Protein AF-A0A968YIF5-F1 (afdb_monomer_lite)

Structure (mmCIF, N/CA/C/O backbone):
data_AF-A0A968YIF5-F1
#
_entry.id   AF-A0A968YIF5-F1
#
loop_
_atom_site.group_PDB
_atom_site.id
_atom_site.type_symbol
_atom_site.label_atom_id
_atom_site.label_alt_id
_atom_site.label_comp_id
_atom_site.label_asym_id
_atom_site.label_entity_id
_atom_site.label_seq_id
_atom_site.pdbx_PDB_ins_code
_atom_site.Cartn_x
_atom_site.Cartn_y
_atom_site.Cartn_z
_atom_site.occupancy
_atom_site.B_iso_or_equiv
_atom_site.auth_seq_id
_atom_site.auth_comp_id
_atom_site.auth_asym_id
_atom_site.auth_atom_id
_atom_site.pdbx_PDB_model_num
ATOM 1 N N . MET A 1 1 ? 7.784 -9.505 12.831 1.00 51.94 1 MET A N 1
ATOM 2 C CA . MET A 1 1 ? 6.882 -10.270 13.725 1.00 51.94 1 MET A CA 1
ATOM 3 C C . MET A 1 1 ? 5.508 -9.643 13.587 1.00 51.94 1 MET A C 1
ATOM 5 O O . MET A 1 1 ? 5.404 -8.450 13.832 1.00 51.94 1 MET A O 1
ATOM 9 N N . GLN A 1 2 ? 4.523 -10.379 13.065 1.00 68.50 2 GLN A N 1
ATOM 10 C CA . GLN A 1 2 ? 3.209 -9.798 12.765 1.00 68.50 2 GLN A CA 1
ATOM 11 C C . GLN A 1 2 ? 2.440 -9.499 14.061 1.00 68.50 2 GLN A C 1
ATOM 13 O O . GLN A 1 2 ? 2.558 -10.285 15.009 1.00 68.50 2 GLN A O 1
ATOM 18 N N . PRO A 1 3 ? 1.690 -8.386 14.133 1.00 74.31 3 PRO A N 1
ATOM 19 C CA . PRO A 1 3 ? 0.854 -8.082 15.284 1.00 74.31 3 PRO A CA 1
ATOM 20 C C . PRO A 1 3 ? -0.235 -9.150 15.444 1.00 74.31 3 PRO A C 1
ATOM 22 O O . PRO A 1 3 ? -0.653 -9.797 14.484 1.00 74.31 3 PRO A O 1
ATOM 25 N N . SER A 1 4 ? -0.680 -9.378 16.680 1.00 84.19 4 SER A N 1
ATOM 26 C CA . SER A 1 4 ? -1.787 -10.304 16.918 1.00 84.19 4 SER A CA 1
ATOM 27 C C . SER A 1 4 ? -3.085 -9.742 16.314 1.00 84.19 4 SER A C 1
ATOM 29 O O . SER A 1 4 ? -3.276 -8.523 16.333 1.00 84.19 4 SER A O 1
ATOM 31 N N . PRO A 1 5 ? -4.022 -10.591 15.845 1.00 83.25 5 PRO A N 1
ATOM 32 C CA . PRO A 1 5 ? -5.268 -10.120 15.228 1.00 83.25 5 PRO A CA 1
ATOM 33 C C . PRO A 1 5 ? -6.078 -9.161 16.117 1.00 83.25 5 PRO A C 1
ATOM 35 O O . PRO A 1 5 ? -6.704 -8.225 15.630 1.00 83.25 5 PRO A O 1
ATOM 38 N N . SER A 1 6 ? -6.030 -9.345 17.439 1.00 85.38 6 SER A N 1
ATOM 39 C CA . SER A 1 6 ? -6.678 -8.443 18.399 1.00 85.38 6 SER A CA 1
ATOM 40 C C . SER A 1 6 ? -6.044 -7.049 18.430 1.00 85.38 6 SER A C 1
ATOM 42 O O . SER A 1 6 ? -6.756 -6.056 18.549 1.00 85.38 6 SER A O 1
ATOM 44 N N . ALA A 1 7 ? -4.715 -6.957 18.317 1.00 88.88 7 ALA A N 1
ATOM 45 C CA . ALA A 1 7 ? -4.014 -5.677 18.279 1.00 88.88 7 ALA A CA 1
ATOM 46 C C . ALA A 1 7 ? -4.281 -4.931 16.962 1.00 88.88 7 ALA A C 1
ATOM 48 O O . ALA A 1 7 ? -4.503 -3.723 16.977 1.00 88.88 7 ALA A O 1
ATOM 49 N N . GLU A 1 8 ? -4.341 -5.652 15.839 1.00 90.69 8 GLU A N 1
ATOM 50 C CA . GLU A 1 8 ? -4.685 -5.071 14.535 1.00 90.69 8 GLU A CA 1
ATOM 51 C C . GLU A 1 8 ? -6.066 -4.418 14.545 1.00 90.69 8 GLU A C 1
ATOM 53 O O . GLU A 1 8 ? -6.223 -3.289 14.087 1.00 90.69 8 GLU A O 1
ATOM 58 N N . GLN A 1 9 ? -7.061 -5.095 15.121 1.00 90.00 9 GLN A N 1
ATOM 59 C CA . GLN A 1 9 ? -8.423 -4.571 15.222 1.00 90.00 9 GLN A CA 1
ATOM 60 C C . GLN A 1 9 ? -8.502 -3.290 16.060 1.00 90.00 9 GLN A C 1
ATOM 62 O O . GLN A 1 9 ? -9.250 -2.375 15.717 1.00 90.00 9 GLN A O 1
ATOM 67 N N . LEU A 1 10 ? -7.724 -3.199 17.143 1.00 91.62 10 LEU A N 1
ATOM 68 C CA . LEU A 1 10 ? -7.656 -1.981 17.952 1.00 91.62 10 LEU A CA 1
ATOM 69 C C . LEU A 1 10 ? -7.059 -0.818 17.157 1.00 91.62 10 LEU A C 1
ATOM 71 O O . LEU A 1 10 ? -7.612 0.278 17.183 1.00 91.62 10 LEU A O 1
ATOM 75 N N . LEU A 1 11 ? -5.986 -1.065 16.406 1.00 92.00 11 LEU A N 1
ATOM 76 C CA . LEU A 1 11 ? -5.338 -0.045 15.582 1.00 92.00 11 LEU A CA 1
ATOM 77 C C . LEU A 1 11 ? -6.216 0.401 14.407 1.00 92.00 11 LEU A C 1
ATOM 79 O O . LEU A 1 11 ? -6.304 1.596 14.130 1.00 92.00 11 LEU A O 1
ATOM 83 N N . LEU A 1 12 ? -6.929 -0.529 13.765 1.00 91.19 12 LEU A N 1
ATOM 84 C CA . LEU A 1 12 ? -7.933 -0.215 12.743 1.00 91.19 12 LEU A CA 1
ATOM 85 C C . LEU A 1 12 ? -9.063 0.647 13.315 1.00 91.19 12 LEU A C 1
ATOM 87 O O . LEU A 1 12 ? -9.474 1.634 12.704 1.00 91.19 12 LEU A O 1
ATOM 91 N N . LYS A 1 13 ? -9.522 0.341 14.532 1.00 90.62 13 LYS A N 1
ATOM 92 C CA . LYS A 1 13 ? -10.507 1.176 15.221 1.00 90.62 13 LYS A CA 1
ATOM 93 C C . LYS A 1 13 ? -9.957 2.574 15.503 1.00 90.62 13 LYS A C 1
ATOM 95 O O . LYS A 1 13 ? -10.649 3.548 15.221 1.00 90.62 13 LYS A O 1
ATOM 100 N N . SER A 1 14 ? -8.727 2.699 15.997 1.00 90.94 14 SER A N 1
ATOM 101 C CA . SER A 1 14 ? -8.088 4.003 16.218 1.00 90.94 14 SER A CA 1
ATOM 102 C C . SER A 1 14 ? -7.975 4.817 14.923 1.00 90.94 14 SER A C 1
ATOM 104 O O . SER A 1 14 ? -8.285 6.008 14.923 1.00 90.94 14 SER A O 1
ATOM 106 N N . LEU A 1 15 ? -7.644 4.176 13.799 1.00 90.12 15 LEU A N 1
ATOM 107 C CA . LEU A 1 15 ? -7.629 4.830 12.486 1.00 90.12 15 LEU A CA 1
ATOM 108 C C . LEU A 1 15 ? -8.999 5.366 12.077 1.00 90.12 15 LEU A C 1
ATOM 110 O O . LEU A 1 15 ? -9.095 6.513 11.646 1.00 90.12 15 LEU A O 1
ATOM 114 N N . SER A 1 16 ? -10.060 4.577 12.279 1.00 87.62 16 SER A N 1
ATOM 115 C CA . SER A 1 16 ? -11.438 5.015 12.008 1.00 87.62 16 SER A CA 1
ATOM 116 C C . SER A 1 16 ? -11.865 6.212 12.871 1.00 87.62 16 SER A C 1
ATOM 118 O O . SER A 1 16 ? -12.739 6.984 12.489 1.00 87.62 16 SER A O 1
ATOM 120 N N . GLN A 1 17 ? -11.219 6.394 14.028 1.00 88.19 17 GLN A N 1
ATOM 121 C CA . GLN A 1 17 ? -11.451 7.503 14.955 1.00 88.19 17 GLN A CA 1
ATOM 122 C C . GLN A 1 17 ? -10.603 8.745 14.640 1.00 88.19 17 GLN A C 1
ATOM 124 O O . GLN A 1 17 ? -10.723 9.750 15.337 1.00 88.19 17 GLN A O 1
ATOM 129 N N . GLY A 1 18 ? -9.767 8.704 13.598 1.00 86.75 18 GLY A N 1
ATOM 130 C CA . GLY A 1 18 ? -8.929 9.829 13.185 1.00 86.75 18 GLY A CA 1
ATOM 131 C C . GLY A 1 18 ? -7.464 9.733 13.612 1.00 86.75 18 GLY A C 1
ATOM 132 O O . GLY A 1 18 ? -6.681 10.608 13.240 1.00 86.75 18 GLY A O 1
ATOM 133 N N . GLU A 1 19 ? -7.064 8.689 14.347 1.00 90.88 19 GLU A N 1
ATOM 134 C CA . GLU A 1 19 ? -5.681 8.521 14.803 1.00 90.88 19 GLU A CA 1
ATOM 135 C C . GLU A 1 19 ? -4.795 8.002 13.669 1.00 90.88 19 GLU A C 1
ATOM 137 O O . GLU A 1 19 ? -4.612 6.801 13.466 1.00 90.88 19 GLU A O 1
ATOM 142 N N . ARG A 1 20 ? -4.235 8.936 12.904 1.00 85.50 20 ARG A N 1
ATOM 143 C CA . ARG A 1 20 ? -3.430 8.639 11.717 1.00 85.50 20 ARG A CA 1
ATOM 144 C C . ARG A 1 20 ? -2.117 7.926 12.041 1.00 85.50 20 ARG A C 1
ATOM 146 O O . ARG A 1 20 ? -1.614 7.182 11.204 1.00 85.50 20 ARG A O 1
ATOM 153 N N . THR A 1 21 ? -1.558 8.102 13.239 1.00 89.06 21 THR A N 1
ATOM 154 C CA . THR A 1 21 ? -0.271 7.473 13.588 1.00 89.06 21 THR A CA 1
ATOM 155 C C . THR A 1 21 ? -0.368 5.950 13.718 1.00 89.06 21 THR A C 1
ATOM 157 O O . THR A 1 21 ? 0.631 5.253 13.520 1.00 89.06 21 THR A O 1
ATOM 160 N N . ALA A 1 22 ? -1.572 5.414 13.954 1.00 91.38 22 ALA A N 1
ATOM 161 C CA . ALA A 1 22 ? -1.821 3.978 14.051 1.00 91.38 22 ALA A CA 1
ATOM 162 C C . ALA A 1 22 ? -1.565 3.225 12.731 1.00 91.38 22 ALA A C 1
ATOM 164 O O . ALA A 1 22 ? -1.285 2.027 12.763 1.00 91.38 22 ALA A O 1
ATOM 165 N N . PHE A 1 23 ? -1.564 3.913 11.581 1.00 92.50 23 PHE A N 1
ATOM 166 C CA . PHE A 1 23 ? -1.221 3.298 10.295 1.00 92.50 23 PHE A CA 1
ATOM 167 C C . PHE A 1 23 ? 0.179 2.691 10.311 1.00 92.50 23 PHE A C 1
ATOM 169 O O . PHE A 1 23 ? 0.358 1.557 9.882 1.00 92.50 23 PHE A O 1
ATOM 176 N N . TRP A 1 24 ? 1.179 3.411 10.824 1.00 92.44 24 TRP A N 1
ATOM 177 C CA . TRP A 1 24 ? 2.561 2.926 10.788 1.00 92.44 24 TRP A CA 1
ATOM 178 C C . TRP A 1 24 ? 2.740 1.673 11.641 1.00 92.44 24 TRP A C 1
ATOM 180 O O . TRP A 1 24 ? 3.491 0.776 11.272 1.00 92.44 24 TRP A O 1
ATOM 190 N N . GLN A 1 25 ? 1.990 1.565 12.738 1.00 91.88 25 GLN A N 1
ATOM 191 C CA . GLN A 1 25 ? 1.989 0.368 13.578 1.00 91.88 25 GLN A CA 1
ATOM 192 C C . GLN A 1 25 ? 1.386 -0.843 12.857 1.00 91.88 25 GLN A C 1
ATOM 194 O O . GLN A 1 25 ? 1.808 -1.972 13.100 1.00 91.88 25 GLN A O 1
ATOM 199 N N . LEU A 1 26 ? 0.436 -0.605 11.950 1.00 92.44 26 LEU A N 1
ATOM 200 C CA . LEU A 1 26 ? -0.133 -1.632 11.088 1.00 92.44 26 LEU A CA 1
ATOM 201 C C . LEU A 1 26 ? 0.766 -1.964 9.898 1.00 92.44 26 LEU A C 1
ATOM 203 O O . LEU A 1 26 ? 0.894 -3.132 9.572 1.00 92.44 26 LEU A O 1
ATOM 207 N N . TRP A 1 27 ? 1.391 -0.980 9.250 1.00 92.38 27 TRP A N 1
ATOM 208 C CA . TRP A 1 27 ? 2.147 -1.176 8.009 1.00 92.38 27 TRP A CA 1
ATOM 209 C C . TRP A 1 27 ? 3.547 -1.759 8.231 1.00 92.38 27 TRP A C 1
ATOM 211 O O . TRP A 1 27 ? 3.937 -2.705 7.545 1.00 92.38 27 TRP A O 1
ATOM 221 N N . MET A 1 28 ? 4.299 -1.234 9.206 1.00 92.31 28 MET A N 1
ATOM 222 C CA . MET A 1 28 ? 5.709 -1.592 9.432 1.00 92.31 28 MET A CA 1
ATOM 223 C C . MET A 1 28 ? 5.956 -3.107 9.569 1.00 92.31 28 MET A C 1
ATOM 225 O O . MET A 1 28 ? 6.892 -3.606 8.946 1.00 92.31 28 MET A O 1
ATOM 229 N N . PRO A 1 29 ? 5.130 -3.888 10.298 1.00 92.69 29 PRO A N 1
ATOM 230 C CA . PRO A 1 29 ? 5.327 -5.336 10.407 1.00 92.69 29 PRO A CA 1
ATOM 231 C C . PRO A 1 29 ? 5.200 -6.099 9.082 1.00 92.69 29 PRO A C 1
ATOM 233 O O . PRO A 1 29 ? 5.731 -7.206 8.960 1.00 92.69 29 PRO A O 1
ATOM 236 N N . TYR A 1 30 ? 4.492 -5.534 8.102 1.00 91.75 30 TYR A N 1
ATOM 237 C CA . TYR A 1 30 ? 4.270 -6.136 6.790 1.00 91.75 30 TYR A CA 1
ATOM 238 C C . TYR A 1 30 ? 5.174 -5.566 5.693 1.00 91.75 30 TYR A C 1
ATOM 240 O O . TYR A 1 30 ? 5.199 -6.130 4.601 1.00 91.75 30 TYR A O 1
ATOM 248 N N . GLN A 1 31 ? 5.924 -4.495 5.961 1.00 92.62 31 GLN A N 1
ATOM 249 C CA . GLN A 1 31 ? 6.720 -3.799 4.949 1.00 92.62 31 GLN A CA 1
ATOM 250 C C . GLN A 1 31 ? 7.711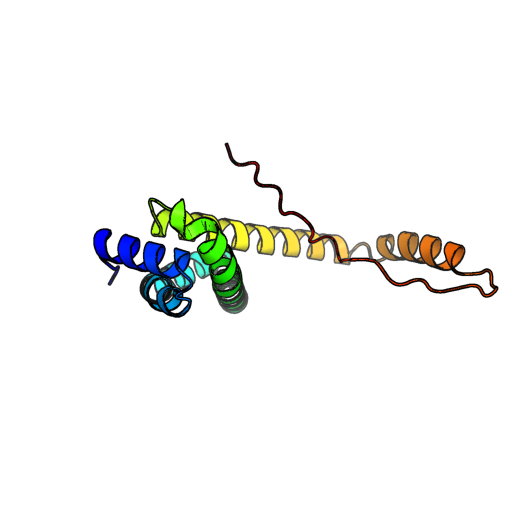 -4.733 4.241 1.00 92.62 31 GLN A C 1
ATOM 252 O O . GLN A 1 31 ? 7.702 -4.799 3.015 1.00 92.62 31 GLN A O 1
ATOM 257 N N . ASP A 1 32 ? 8.493 -5.515 4.992 1.00 92.44 32 ASP A N 1
ATOM 258 C CA . ASP A 1 32 ? 9.455 -6.471 4.418 1.00 92.44 32 ASP A CA 1
ATOM 259 C C . ASP A 1 32 ? 8.760 -7.554 3.582 1.00 92.44 32 ASP A C 1
ATOM 261 O O . ASP A 1 32 ? 9.226 -7.945 2.513 1.00 92.44 32 ASP A O 1
ATOM 265 N N . TYR A 1 33 ? 7.602 -8.025 4.051 1.00 92.25 33 TYR A N 1
ATOM 266 C CA . TYR A 1 33 ? 6.805 -9.008 3.326 1.00 92.25 33 TYR A CA 1
ATOM 267 C C . TYR A 1 33 ? 6.314 -8.440 1.989 1.00 92.25 33 TYR A C 1
ATOM 269 O O . TYR A 1 33 ? 6.463 -9.094 0.958 1.00 92.25 33 TYR A O 1
ATOM 277 N N . PHE A 1 34 ? 5.788 -7.213 1.985 1.00 92.62 34 PHE A N 1
ATOM 278 C CA . PHE A 1 34 ? 5.343 -6.570 0.752 1.00 92.62 34 PHE A CA 1
ATOM 279 C C . PHE A 1 34 ? 6.491 -6.194 -0.166 1.00 92.62 34 PHE A C 1
ATOM 281 O O . PHE A 1 34 ? 6.330 -6.325 -1.371 1.00 92.62 34 PHE A O 1
ATOM 288 N N . TYR A 1 35 ? 7.657 -5.832 0.365 1.00 93.94 35 TYR A N 1
ATOM 289 C CA . TYR A 1 35 ? 8.851 -5.633 -0.447 1.00 93.94 35 TYR A CA 1
ATOM 290 C C . TYR A 1 35 ? 9.213 -6.897 -1.239 1.00 93.94 35 TYR A C 1
ATOM 292 O O . TYR A 1 35 ? 9.393 -6.839 -2.454 1.00 93.94 35 TYR A O 1
ATOM 300 N N . HIS A 1 36 ? 9.240 -8.063 -0.585 1.00 94.31 36 HIS A N 1
ATOM 301 C CA . HIS A 1 36 ? 9.495 -9.335 -1.268 1.00 94.31 36 HIS A CA 1
ATOM 302 C C . HIS A 1 36 ? 8.396 -9.711 -2.272 1.00 94.31 36 HIS A C 1
ATOM 304 O O . HIS A 1 36 ? 8.696 -10.255 -3.338 1.00 94.31 36 HIS A O 1
ATOM 310 N N . CYS A 1 37 ? 7.131 -9.406 -1.969 1.00 93.06 37 CYS A N 1
ATOM 311 C CA . CYS A 1 37 ? 6.040 -9.582 -2.926 1.00 93.06 37 CYS A CA 1
ATOM 312 C C . CYS A 1 37 ? 6.208 -8.677 -4.153 1.00 93.06 37 CYS A C 1
ATOM 314 O O . CYS A 1 37 ? 6.149 -9.183 -5.269 1.00 93.06 37 CYS A O 1
ATOM 316 N N . CYS A 1 38 ? 6.485 -7.383 -3.965 1.00 92.44 38 CYS A N 1
ATOM 317 C CA . CYS A 1 38 ? 6.748 -6.443 -5.054 1.00 92.44 38 CYS A CA 1
ATOM 318 C C . CYS A 1 38 ? 7.941 -6.898 -5.900 1.00 92.44 38 CYS A C 1
ATOM 320 O O . CYS A 1 38 ? 7.835 -6.922 -7.117 1.00 92.44 38 CYS A O 1
ATOM 322 N N . LEU A 1 39 ? 9.038 -7.351 -5.283 1.00 94.00 39 LEU A N 1
ATOM 323 C CA . LEU A 1 39 ? 10.173 -7.920 -6.021 1.00 94.00 39 LEU A CA 1
ATOM 324 C C . LEU A 1 39 ? 9.759 -9.105 -6.897 1.00 94.00 39 LEU A C 1
ATOM 326 O O . LEU A 1 39 ? 10.223 -9.226 -8.024 1.00 94.00 39 LEU A O 1
ATOM 330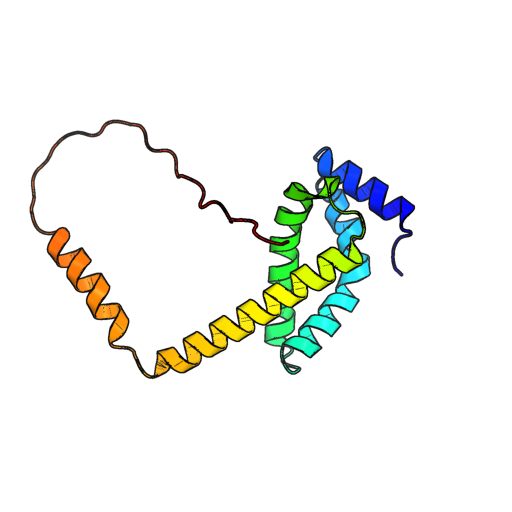 N N . THR A 1 40 ? 8.885 -9.971 -6.389 1.00 92.50 40 THR A N 1
ATOM 331 C CA . THR A 1 40 ? 8.394 -11.130 -7.145 1.00 92.50 40 THR A CA 1
ATOM 332 C C . THR A 1 40 ? 7.477 -10.706 -8.295 1.00 92.50 40 THR A C 1
ATOM 334 O O . THR A 1 40 ? 7.565 -11.266 -9.380 1.00 92.50 40 THR A O 1
ATOM 337 N N . TRP A 1 41 ? 6.594 -9.729 -8.070 1.00 91.62 41 TRP A N 1
ATOM 338 C CA . TRP A 1 41 ? 5.616 -9.271 -9.064 1.00 91.62 41 TRP A CA 1
ATOM 339 C C . TRP A 1 41 ? 6.188 -8.312 -10.108 1.00 91.62 41 TRP A C 1
ATOM 341 O O . TRP A 1 41 ? 5.609 -8.191 -11.181 1.00 91.62 41 TRP A O 1
ATOM 351 N N . MET A 1 42 ? 7.313 -7.662 -9.811 1.00 92.38 42 MET A N 1
ATOM 352 C CA . MET A 1 42 ? 8.049 -6.792 -10.733 1.00 92.38 42 MET A CA 1
ATOM 353 C C . MET A 1 42 ? 9.219 -7.530 -11.409 1.00 92.38 42 MET A C 1
ATOM 355 O O . MET A 1 42 ? 10.245 -6.923 -11.701 1.00 92.38 42 MET A O 1
ATOM 359 N N . ASP A 1 43 ? 9.101 -8.849 -11.607 1.00 91.56 43 ASP A N 1
ATOM 360 C CA . ASP A 1 43 ? 10.086 -9.701 -12.299 1.00 91.56 43 ASP A CA 1
ATOM 361 C C . ASP A 1 43 ? 11.531 -9.584 -11.762 1.00 91.56 43 ASP A C 1
ATOM 363 O O . ASP A 1 43 ? 12.514 -9.737 -12.488 1.00 91.56 43 ASP A O 1
ATOM 367 N N . GLY A 1 44 ? 11.684 -9.306 -10.464 1.00 90.44 44 GLY A N 1
ATOM 368 C CA . GLY A 1 44 ? 12.981 -9.127 -9.810 1.00 90.44 44 GLY A CA 1
ATOM 369 C C . GLY A 1 44 ? 13.625 -7.751 -10.010 1.00 90.44 44 GLY A C 1
ATOM 370 O O . GLY A 1 44 ? 14.743 -7.543 -9.532 1.00 90.44 44 GLY A O 1
ATOM 371 N N . ASN A 1 45 ? 12.953 -6.798 -10.667 1.00 91.75 45 ASN A N 1
ATOM 372 C CA . ASN A 1 45 ? 13.444 -5.428 -10.786 1.00 91.75 45 ASN A CA 1
ATOM 373 C C . ASN A 1 45 ? 13.357 -4.706 -9.431 1.00 91.75 45 ASN A C 1
ATOM 375 O O . ASN A 1 45 ? 12.277 -4.412 -8.919 1.00 91.75 45 ASN A O 1
ATOM 379 N N . ILE A 1 46 ? 14.523 -4.406 -8.856 1.00 93.88 46 ILE A N 1
ATOM 380 C CA . ILE A 1 46 ? 14.645 -3.772 -7.539 1.00 93.88 46 ILE A CA 1
ATOM 381 C C . ILE A 1 46 ? 14.064 -2.355 -7.541 1.00 93.88 46 ILE A C 1
ATOM 383 O O . ILE A 1 46 ? 13.362 -1.996 -6.598 1.00 93.88 46 ILE A O 1
ATOM 387 N N . THR A 1 47 ? 14.345 -1.560 -8.576 1.00 91.56 47 THR A N 1
ATOM 388 C CA . THR A 1 47 ? 13.883 -0.168 -8.669 1.00 91.56 47 THR A CA 1
ATOM 389 C C . THR A 1 47 ? 12.365 -0.123 -8.746 1.00 91.56 47 THR A C 1
ATOM 391 O O . THR A 1 47 ? 11.723 0.503 -7.905 1.00 91.56 47 THR A O 1
ATOM 394 N N . ASP A 1 48 ? 11.787 -0.892 -9.666 1.00 90.62 48 ASP A N 1
ATOM 395 C CA . ASP A 1 48 ? 10.338 -0.947 -9.835 1.00 90.62 48 ASP A CA 1
ATOM 396 C C . ASP A 1 48 ? 9.636 -1.475 -8.575 1.00 90.62 48 ASP A C 1
ATOM 398 O O . ASP A 1 48 ? 8.565 -0.997 -8.206 1.00 90.62 48 ASP A O 1
ATOM 402 N N . ALA A 1 49 ? 10.237 -2.442 -7.873 1.00 92.81 49 ALA A N 1
ATOM 403 C CA . ALA A 1 49 ? 9.677 -2.966 -6.633 1.00 92.81 49 ALA A CA 1
ATOM 404 C C . ALA A 1 49 ? 9.682 -1.933 -5.494 1.00 92.81 49 ALA A C 1
ATOM 406 O O . ALA A 1 49 ? 8.733 -1.885 -4.707 1.00 92.81 49 ALA A O 1
ATOM 407 N N . GLN A 1 50 ? 10.733 -1.115 -5.388 1.00 93.38 50 GLN A N 1
ATOM 408 C CA . GLN A 1 50 ? 10.822 -0.033 -4.402 1.00 93.38 50 GLN A CA 1
ATOM 409 C C . GLN A 1 50 ? 9.810 1.076 -4.692 1.00 93.38 50 GLN A C 1
ATOM 411 O O . GLN A 1 50 ? 9.141 1.554 -3.768 1.00 93.38 50 GLN A O 1
ATOM 416 N N . ASP A 1 51 ? 9.652 1.435 -5.964 1.00 92.88 51 ASP A N 1
ATOM 417 C CA . ASP A 1 51 ? 8.672 2.425 -6.404 1.00 92.88 51 ASP A CA 1
ATOM 418 C C . ASP A 1 51 ? 7.245 1.921 -6.160 1.00 92.88 51 ASP A C 1
ATOM 420 O O . ASP A 1 51 ? 6.448 2.606 -5.513 1.00 92.88 51 ASP A O 1
ATOM 424 N N . ALA A 1 52 ? 6.949 0.675 -6.547 1.00 93.06 52 ALA A N 1
ATOM 425 C CA . ALA A 1 52 ? 5.657 0.040 -6.303 1.00 93.06 52 ALA A CA 1
ATOM 426 C C . ALA A 1 52 ? 5.330 -0.056 -4.805 1.00 93.06 52 ALA A C 1
ATOM 428 O O . ALA A 1 52 ? 4.198 0.207 -4.401 1.00 93.06 52 ALA A O 1
ATOM 429 N N . LEU A 1 53 ? 6.307 -0.395 -3.953 1.00 94.56 53 LEU A N 1
ATOM 430 C CA . LEU A 1 53 ? 6.114 -0.427 -2.500 1.00 94.56 53 LEU A CA 1
ATOM 431 C C . LEU A 1 53 ? 5.843 0.971 -1.925 1.00 94.56 53 LEU A C 1
ATOM 433 O O . LEU A 1 53 ? 4.997 1.125 -1.038 1.00 94.56 53 LEU A O 1
ATOM 437 N N . SER A 1 54 ? 6.548 1.989 -2.417 1.00 94.00 54 SER A N 1
ATOM 438 C CA . SER A 1 54 ? 6.366 3.377 -1.982 1.00 94.00 54 SER A CA 1
ATOM 439 C C . SER A 1 54 ? 4.976 3.883 -2.359 1.00 94.00 54 SER A C 1
ATOM 441 O O . SER A 1 54 ? 4.249 4.411 -1.515 1.00 94.00 54 SER A O 1
ATOM 443 N N . GLU A 1 55 ? 4.554 3.634 -3.598 1.00 93.75 55 GLU A N 1
ATOM 444 C CA . GLU A 1 55 ? 3.217 3.974 -4.074 1.00 93.75 55 GLU A CA 1
ATOM 445 C C . GLU A 1 55 ? 2.128 3.186 -3.327 1.00 93.75 55 GLU A C 1
ATOM 447 O O . GLU A 1 55 ? 1.110 3.763 -2.932 1.00 93.75 55 GLU A O 1
ATOM 452 N N . ALA A 1 56 ? 2.362 1.899 -3.043 1.00 93.88 56 ALA A N 1
ATOM 453 C CA . ALA A 1 56 ? 1.464 1.080 -2.232 1.00 93.88 56 ALA A CA 1
ATOM 454 C C . ALA A 1 56 ? 1.302 1.654 -0.827 1.00 93.88 56 ALA A C 1
ATOM 456 O O . ALA A 1 56 ? 0.179 1.738 -0.344 1.00 93.88 56 ALA A O 1
ATOM 457 N N . THR A 1 57 ? 2.388 2.099 -0.195 1.00 93.50 57 THR A N 1
ATOM 458 C CA . THR A 1 57 ? 2.350 2.705 1.144 1.00 93.50 57 THR A CA 1
ATOM 459 C C . THR A 1 57 ? 1.471 3.958 1.151 1.00 93.50 57 THR A C 1
ATOM 461 O O . THR A 1 57 ? 0.585 4.090 1.997 1.00 93.50 57 THR A O 1
ATOM 464 N N . LEU A 1 58 ? 1.681 4.861 0.185 1.00 92.81 58 LEU A N 1
ATOM 465 C CA . LEU A 1 58 ? 0.944 6.124 0.084 1.00 92.81 58 LEU A CA 1
ATOM 466 C C . LEU A 1 58 ? -0.541 5.902 -0.208 1.00 92.81 58 LEU A C 1
ATOM 468 O O . LEU A 1 58 ? -1.398 6.487 0.447 1.00 92.81 58 LEU A O 1
ATOM 472 N N . LYS A 1 59 ? -0.869 5.026 -1.158 1.00 92.19 59 LYS A N 1
ATOM 473 C CA . LYS A 1 59 ? -2.271 4.759 -1.487 1.00 92.19 59 LYS A CA 1
ATOM 474 C C . LYS A 1 59 ? -2.965 3.936 -0.399 1.00 92.19 59 LYS A C 1
ATOM 476 O O . LYS A 1 59 ? -4.139 4.172 -0.118 1.00 92.19 59 LYS A O 1
ATOM 481 N N . ALA A 1 60 ? -2.259 3.000 0.241 1.00 91.75 60 ALA A N 1
ATOM 482 C CA . ALA A 1 60 ? -2.798 2.242 1.365 1.00 91.75 60 ALA A CA 1
ATOM 483 C C . ALA A 1 60 ? -3.122 3.163 2.541 1.00 91.75 60 ALA A C 1
ATOM 485 O O . ALA A 1 60 ? -4.147 2.955 3.175 1.00 91.75 60 ALA A O 1
ATOM 486 N N . TRP A 1 61 ? -2.318 4.196 2.807 1.00 91.12 61 TRP A N 1
ATOM 487 C CA . TRP A 1 61 ? -2.616 5.194 3.839 1.00 91.12 61 TRP A CA 1
ATOM 488 C C . TRP A 1 61 ? -4.011 5.809 3.670 1.00 91.12 61 TRP A C 1
ATOM 490 O O . TRP A 1 61 ? -4.814 5.803 4.607 1.00 91.12 61 TRP A O 1
ATOM 500 N N . ASP A 1 62 ? -4.328 6.276 2.462 1.00 89.56 62 ASP A N 1
ATOM 501 C CA . ASP A 1 62 ? -5.622 6.894 2.169 1.00 89.56 62 ASP A CA 1
ATOM 502 C C . ASP A 1 62 ? -6.766 5.875 2.208 1.00 89.56 62 ASP A C 1
ATOM 504 O O . ASP A 1 62 ? -7.819 6.120 2.798 1.00 89.56 62 ASP A O 1
ATOM 508 N N . GLN A 1 63 ? -6.561 4.704 1.607 1.00 89.19 63 GLN A N 1
ATOM 509 C CA . GLN A 1 63 ? -7.592 3.671 1.505 1.00 89.19 63 GLN A CA 1
ATOM 510 C C . GLN A 1 63 ? -7.905 3.023 2.853 1.00 89.19 63 GLN A C 1
ATOM 512 O O . GLN A 1 63 ? -9.068 2.770 3.168 1.00 89.19 63 GLN A O 1
ATOM 517 N N . LEU A 1 64 ? -6.885 2.793 3.677 1.00 88.75 64 LEU A N 1
ATOM 518 C CA . LEU A 1 64 ? -7.055 2.252 5.016 1.00 88.75 64 LEU A CA 1
ATOM 519 C C . LEU A 1 64 ? -7.832 3.242 5.886 1.00 88.75 64 LEU A C 1
ATOM 521 O O . LEU A 1 64 ? -8.722 2.829 6.616 1.00 88.75 64 LEU A O 1
ATOM 525 N N . PHE A 1 65 ? -7.578 4.547 5.761 1.00 86.69 65 PHE A N 1
ATOM 526 C CA . PHE A 1 65 ? -8.342 5.568 6.481 1.00 86.69 65 PHE A CA 1
ATOM 527 C C . PHE A 1 65 ? -9.833 5.572 6.103 1.00 86.69 65 PHE A C 1
ATOM 529 O O . PHE A 1 65 ? -10.691 5.736 6.967 1.00 86.69 65 PHE A O 1
ATOM 536 N N . LEU A 1 66 ? -10.153 5.353 4.824 1.00 86.44 66 LEU A N 1
ATOM 537 C CA . LEU A 1 66 ? -11.532 5.332 4.320 1.00 86.44 66 LEU A CA 1
ATOM 538 C C . LEU A 1 66 ? -12.289 4.030 4.621 1.00 86.44 66 LEU A C 1
ATOM 540 O O . LEU A 1 66 ? -13.522 4.023 4.599 1.00 86.44 66 LEU A O 1
ATOM 544 N N . HIS A 1 67 ? -11.573 2.928 4.847 1.00 87.06 67 HIS A N 1
ATOM 545 C CA . HIS A 1 67 ? -12.159 1.585 4.907 1.00 87.06 67 HIS A CA 1
ATOM 546 C C . HIS A 1 67 ? -11.798 0.785 6.165 1.00 87.06 67 HIS A C 1
ATOM 548 O O . HIS A 1 67 ? -12.172 -0.384 6.256 1.00 87.06 67 HIS A O 1
ATOM 554 N N . ALA A 1 68 ? -11.098 1.381 7.138 1.00 85.38 68 ALA A N 1
ATOM 555 C CA . ALA A 1 68 ? -10.612 0.697 8.341 1.00 85.38 68 ALA A CA 1
ATOM 556 C C . ALA A 1 68 ? -11.705 -0.064 9.110 1.00 85.38 68 ALA A C 1
ATOM 558 O O . ALA A 1 68 ? -11.435 -1.128 9.661 1.00 85.38 68 ALA A O 1
ATOM 559 N N . ASP A 1 69 ? -12.934 0.451 9.126 1.00 84.94 69 ASP A N 1
ATOM 560 C CA . ASP A 1 69 ? -14.092 -0.133 9.810 1.00 84.94 69 ASP A CA 1
ATOM 561 C C . ASP A 1 69 ? -14.593 -1.439 9.168 1.00 84.94 69 ASP A C 1
ATOM 563 O O . ASP A 1 69 ? -15.194 -2.275 9.844 1.00 84.94 69 ASP A O 1
ATOM 567 N N . LYS A 1 70 ? -14.333 -1.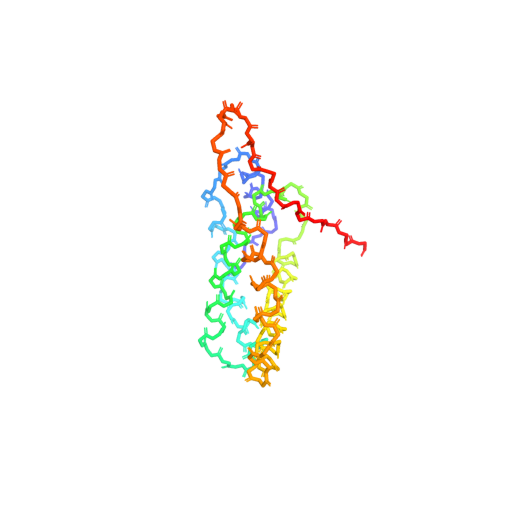633 7.871 1.00 86.62 70 LYS A N 1
ATOM 568 C CA . LYS A 1 70 ? -14.808 -2.782 7.082 1.00 86.62 70 LYS A CA 1
ATOM 569 C C . LYS A 1 70 ? -13.771 -3.895 6.952 1.00 86.62 70 LYS A C 1
ATOM 571 O O . LYS A 1 70 ? -14.093 -4.983 6.472 1.00 86.62 70 LYS A O 1
ATOM 576 N N . ILE A 1 71 ? -12.524 -3.640 7.344 1.00 86.81 71 ILE A N 1
ATOM 577 C CA . ILE A 1 71 ? -11.422 -4.588 7.178 1.00 86.81 71 ILE A CA 1
ATOM 578 C C . ILE A 1 71 ? -11.466 -5.630 8.298 1.00 86.81 71 ILE A C 1
ATOM 580 O O . ILE A 1 71 ? -11.190 -5.346 9.460 1.00 86.81 71 ILE A O 1
ATOM 584 N N . THR A 1 72 ? -11.775 -6.873 7.931 1.00 83.88 72 THR A N 1
ATOM 585 C CA . THR A 1 72 ? -11.776 -8.023 8.852 1.00 83.88 72 THR A CA 1
ATOM 586 C C . THR A 1 72 ? -10.436 -8.755 8.887 1.00 83.88 72 THR A C 1
ATOM 588 O O . THR A 1 72 ? -10.071 -9.322 9.914 1.00 83.88 72 THR A O 1
ATOM 591 N N . ASN A 1 73 ? -9.695 -8.741 7.774 1.00 87.81 73 ASN A N 1
ATOM 592 C CA . ASN A 1 73 ? -8.369 -9.338 7.648 1.00 87.81 73 ASN A CA 1
ATOM 593 C C . ASN A 1 73 ? -7.431 -8.362 6.934 1.00 87.81 73 ASN A C 1
ATOM 595 O O . ASN A 1 73 ? -7.442 -8.250 5.704 1.00 87.81 73 ASN A O 1
ATOM 599 N N . LEU A 1 74 ? -6.619 -7.665 7.728 1.00 88.88 74 LEU A N 1
ATOM 600 C CA . LEU A 1 74 ? -5.719 -6.628 7.244 1.00 88.88 74 LEU A CA 1
ATOM 601 C C . LEU A 1 74 ? -4.688 -7.175 6.261 1.00 88.88 74 LEU A C 1
ATOM 603 O O . LEU A 1 74 ? -4.519 -6.621 5.178 1.00 88.88 74 LEU A O 1
ATOM 607 N N . LYS A 1 75 ? -4.035 -8.288 6.609 1.00 87.62 75 LYS A N 1
ATOM 608 C CA . LYS A 1 75 ? -3.017 -8.905 5.758 1.00 87.62 75 LYS A CA 1
ATOM 609 C C . LYS A 1 75 ? -3.578 -9.248 4.38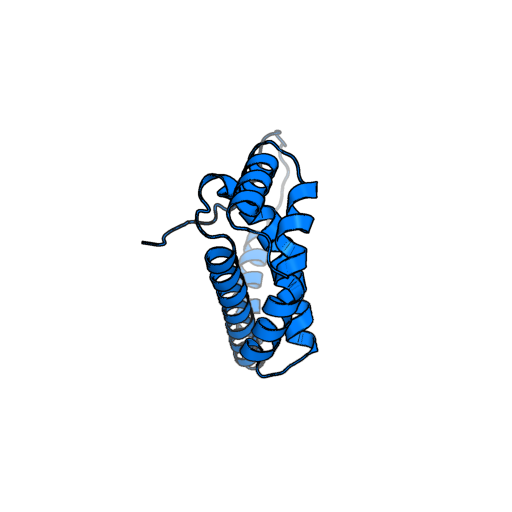2 1.00 87.62 75 LYS A C 1
ATOM 611 O O . LYS A 1 75 ? -2.984 -8.887 3.374 1.00 87.62 75 LYS A O 1
ATOM 616 N N . ALA A 1 76 ? -4.725 -9.924 4.332 1.00 89.44 76 ALA A N 1
ATOM 617 C CA . ALA A 1 76 ? -5.348 -10.313 3.070 1.00 89.44 76 ALA A CA 1
ATOM 618 C C . ALA A 1 76 ? -5.751 -9.093 2.229 1.00 89.44 76 ALA A C 1
ATOM 620 O O . ALA A 1 76 ? -5.568 -9.103 1.011 1.00 89.44 76 ALA A O 1
ATOM 621 N N . TRP A 1 77 ? -6.271 -8.047 2.877 1.00 92.88 77 TRP A N 1
ATOM 622 C CA . TRP A 1 77 ? -6.622 -6.796 2.213 1.00 92.88 77 TRP A CA 1
ATOM 623 C C . TRP A 1 77 ? -5.385 -6.106 1.623 1.00 92.88 77 TRP A C 1
ATOM 625 O O . TRP A 1 77 ? -5.368 -5.819 0.428 1.00 92.88 77 TRP A O 1
ATOM 635 N N . LEU A 1 78 ? -4.319 -5.943 2.415 1.00 90.94 78 LEU A N 1
ATOM 636 C CA . LEU A 1 78 ? -3.067 -5.324 1.976 1.00 90.94 78 LEU A CA 1
ATOM 637 C C . LEU A 1 78 ? -2.374 -6.134 0.871 1.00 90.94 78 LEU A C 1
ATOM 639 O O . LEU A 1 78 ? -1.915 -5.556 -0.106 1.00 90.94 78 LEU A O 1
ATOM 643 N N . THR A 1 79 ? -2.348 -7.469 0.957 1.00 90.25 79 THR A N 1
ATOM 644 C CA . THR A 1 79 ? -1.786 -8.313 -0.111 1.00 90.25 79 THR A CA 1
ATOM 645 C C . THR A 1 79 ? -2.516 -8.112 -1.432 1.00 90.25 79 THR A C 1
ATOM 647 O O . THR A 1 79 ? -1.864 -7.928 -2.457 1.00 90.25 79 THR A O 1
ATOM 650 N N . ARG A 1 80 ? -3.856 -8.127 -1.426 1.00 90.62 80 ARG A N 1
ATOM 651 C CA . ARG A 1 80 ? -4.653 -7.894 -2.641 1.00 90.62 80 ARG A CA 1
ATOM 652 C C . ARG A 1 80 ? -4.439 -6.487 -3.185 1.00 90.62 80 ARG A C 1
ATOM 654 O O . ARG A 1 80 ? -4.279 -6.321 -4.388 1.00 90.62 80 ARG A O 1
ATOM 661 N N . PHE A 1 81 ? -4.409 -5.499 -2.297 1.00 90.56 81 PHE A N 1
ATOM 662 C CA . PHE A 1 81 ? -4.178 -4.106 -2.646 1.00 90.56 81 PHE A CA 1
ATOM 663 C C . PHE A 1 81 ? -2.828 -3.908 -3.351 1.00 90.56 81 PHE A C 1
ATOM 665 O O . PHE A 1 81 ? -2.786 -3.423 -4.481 1.00 90.56 81 PHE A O 1
ATOM 672 N N . THR A 1 82 ? -1.737 -4.355 -2.725 1.00 90.62 82 THR A N 1
ATOM 673 C CA . THR A 1 82 ? -0.378 -4.225 -3.267 1.00 90.62 82 THR A CA 1
ATOM 674 C C . THR A 1 82 ? -0.209 -5.021 -4.562 1.00 90.62 82 THR A C 1
ATOM 676 O O . THR A 1 82 ? 0.408 -4.530 -5.503 1.00 90.62 82 THR A O 1
ATOM 679 N N . HIS A 1 83 ? -0.799 -6.218 -4.650 1.00 90.75 83 HIS A N 1
ATOM 680 C CA . HIS A 1 83 ? -0.794 -7.016 -5.878 1.00 90.75 83 HIS A CA 1
ATOM 681 C C . HIS A 1 83 ? -1.465 -6.277 -7.035 1.00 90.75 83 HIS A C 1
ATOM 683 O O . HIS A 1 83 ? -0.883 -6.154 -8.111 1.00 90.75 83 HIS A O 1
ATOM 689 N N . ASN A 1 84 ? -2.679 -5.763 -6.813 1.00 90.62 84 ASN A N 1
ATOM 690 C CA . ASN A 1 84 ? -3.423 -5.044 -7.843 1.00 90.62 84 ASN A CA 1
ATOM 691 C C . ASN A 1 84 ? -2.643 -3.826 -8.338 1.00 90.62 84 ASN A C 1
ATOM 693 O O . ASN A 1 84 ? -2.555 -3.627 -9.546 1.00 90.62 84 ASN A O 1
ATOM 697 N N . LEU A 1 85 ? -2.002 -3.090 -7.426 1.00 91.69 85 LEU A N 1
ATOM 698 C CA . LEU A 1 85 ? -1.148 -1.964 -7.787 1.00 91.69 85 LEU A CA 1
ATOM 699 C C . LEU A 1 85 ? 0.049 -2.387 -8.653 1.00 91.69 85 LEU A C 1
ATOM 701 O O . LEU A 1 85 ? 0.305 -1.759 -9.674 1.00 91.69 85 LEU A O 1
ATOM 705 N N . CYS A 1 86 ? 0.757 -3.462 -8.292 1.00 88.94 86 CYS A N 1
ATOM 706 C CA . CYS A 1 86 ? 1.882 -3.960 -9.094 1.00 88.94 86 CYS A CA 1
ATOM 707 C C . CYS A 1 86 ? 1.427 -4.371 -10.502 1.00 88.94 86 CYS A C 1
ATOM 709 O O . CYS A 1 86 ? 2.078 -4.049 -11.494 1.00 88.94 86 CYS A O 1
ATOM 711 N N . MET A 1 87 ? 0.270 -5.029 -10.607 1.00 90.31 87 MET A N 1
ATOM 712 C CA . MET A 1 87 ? -0.309 -5.398 -11.900 1.00 90.31 87 MET A CA 1
ATOM 713 C C . MET A 1 87 ? -0.744 -4.175 -12.717 1.00 90.31 87 MET A C 1
ATOM 715 O O . MET A 1 87 ? -0.611 -4.188 -13.940 1.00 90.31 87 MET A O 1
ATOM 719 N N . ASP A 1 88 ? -1.248 -3.121 -12.072 1.00 87.75 88 ASP A N 1
ATOM 720 C CA . ASP A 1 88 ? -1.577 -1.855 -12.734 1.00 87.75 88 ASP A CA 1
ATOM 721 C C . ASP A 1 88 ? -0.326 -1.160 -13.282 1.00 87.75 88 ASP A C 1
ATOM 723 O O . ASP A 1 88 ? -0.338 -0.705 -14.426 1.00 87.75 88 ASP A O 1
ATOM 727 N N . ILE A 1 89 ? 0.772 -1.145 -12.519 1.00 87.25 89 ILE A N 1
ATOM 728 C CA . ILE A 1 89 ? 2.067 -0.618 -12.972 1.00 87.25 89 ILE A CA 1
ATOM 729 C C . ILE A 1 89 ? 2.572 -1.422 -14.176 1.00 87.25 89 ILE A C 1
ATOM 731 O O . ILE A 1 89 ? 2.929 -0.837 -15.199 1.00 87.25 89 ILE A O 1
ATOM 735 N N . HIS A 1 90 ? 2.529 -2.756 -14.106 1.00 82.81 90 HIS A N 1
ATOM 736 C CA . HIS A 1 90 ? 2.940 -3.621 -15.215 1.00 82.81 90 HIS A CA 1
ATOM 737 C C . HIS A 1 90 ? 2.089 -3.384 -16.476 1.00 82.81 90 HIS A C 1
ATOM 739 O O . HIS A 1 90 ? 2.623 -3.273 -17.582 1.00 82.81 90 HIS A O 1
ATOM 745 N N . ARG A 1 91 ? 0.765 -3.229 -16.321 1.00 82.12 91 ARG A N 1
ATOM 746 C CA . ARG A 1 91 ? -0.149 -2.873 -17.421 1.00 82.12 91 ARG A CA 1
ATOM 747 C C . ARG A 1 91 ? 0.191 -1.520 -18.039 1.00 82.12 91 ARG A C 1
ATOM 749 O O . ARG A 1 91 ? 0.223 -1.406 -19.263 1.00 82.12 91 ARG A O 1
ATOM 756 N N . GLU A 1 92 ? 0.446 -0.505 -17.219 1.00 83.62 92 GLU A N 1
ATOM 757 C CA . GLU A 1 92 ? 0.790 0.829 -17.709 1.00 83.62 92 GLU A CA 1
ATOM 758 C C . GLU A 1 92 ? 2.153 0.838 -18.412 1.00 83.62 92 GLU A C 1
ATOM 760 O O . GLU A 1 92 ? 2.302 1.493 -19.441 1.00 83.62 92 GLU A O 1
ATOM 765 N N . HIS A 1 93 ? 3.130 0.069 -17.926 1.00 79.38 93 HIS A N 1
ATOM 766 C CA . HIS A 1 93 ? 4.411 -0.125 -18.610 1.00 79.38 93 HIS A CA 1
ATOM 767 C C . HIS A 1 93 ? 4.233 -0.824 -19.961 1.00 79.38 93 HIS A C 1
ATOM 769 O O . HIS A 1 93 ? 4.796 -0.365 -20.953 1.00 79.38 93 HIS A O 1
ATOM 775 N N . GLY A 1 94 ? 3.389 -1.858 -20.041 1.00 73.06 94 GLY A N 1
ATOM 776 C CA . GLY A 1 94 ? 3.038 -2.505 -21.308 1.00 73.06 94 GLY A CA 1
ATOM 777 C C . GLY A 1 94 ? 2.364 -1.546 -22.294 1.00 73.06 94 GLY A C 1
ATOM 778 O O . GLY A 1 94 ? 2.729 -1.499 -23.467 1.00 73.06 94 GLY A O 1
ATOM 779 N N . ARG A 1 95 ? 1.434 -0.708 -21.820 1.00 69.94 95 ARG A N 1
ATOM 780 C CA . ARG A 1 95 ? 0.761 0.307 -22.648 1.00 69.94 95 ARG A CA 1
ATOM 781 C C . ARG A 1 95 ? 1.724 1.392 -23.128 1.00 69.94 95 ARG A C 1
ATOM 783 O O . ARG A 1 95 ? 1.642 1.805 -24.280 1.00 69.94 95 ARG A O 1
ATOM 790 N N . LYS A 1 96 ? 2.646 1.839 -22.270 1.00 68.81 96 LYS A N 1
ATOM 791 C CA . LYS A 1 96 ? 3.700 2.794 -22.638 1.00 68.81 96 LYS A CA 1
ATOM 792 C C . LYS A 1 96 ? 4.667 2.195 -23.651 1.00 68.81 96 LYS A C 1
ATOM 794 O O . LYS A 1 96 ? 4.986 2.885 -24.606 1.00 68.81 96 LYS A O 1
ATOM 799 N N . ALA A 1 97 ? 5.067 0.933 -23.491 1.00 62.84 97 ALA A N 1
ATOM 800 C CA . ALA A 1 97 ? 5.927 0.231 -24.443 1.00 62.84 97 ALA A CA 1
ATOM 801 C C . ALA A 1 97 ? 5.272 0.104 -25.829 1.00 62.84 97 ALA A C 1
ATOM 803 O O . ALA A 1 97 ? 5.929 0.350 -26.833 1.00 62.84 97 ALA A O 1
ATOM 804 N N . ILE A 1 98 ? 3.967 -0.190 -25.883 1.00 58.09 98 ILE A N 1
ATOM 805 C CA . ILE A 1 98 ? 3.188 -0.212 -27.134 1.00 58.09 98 ILE A CA 1
ATOM 806 C C . ILE A 1 98 ? 3.004 1.210 -27.704 1.00 58.09 98 ILE A C 1
ATOM 808 O O . ILE A 1 98 ? 2.983 1.400 -28.915 1.00 58.09 98 ILE A O 1
ATOM 812 N N . GLY A 1 99 ? 2.908 2.227 -26.843 1.00 48.66 99 GLY A N 1
ATOM 813 C CA . GLY A 1 99 ? 2.766 3.633 -27.230 1.00 48.66 99 GLY A CA 1
ATOM 814 C C . GLY A 1 99 ? 4.043 4.315 -27.735 1.00 48.66 99 GLY A C 1
ATOM 815 O O . GLY A 1 99 ? 3.942 5.414 -28.275 1.00 48.66 99 GLY A O 1
ATOM 816 N N . VAL A 1 100 ? 5.229 3.701 -27.604 1.00 47.38 100 VAL A N 1
ATOM 817 C CA . VAL A 1 100 ? 6.478 4.265 -28.164 1.00 47.38 100 VAL A CA 1
ATOM 818 C C . VAL A 1 100 ? 6.534 4.132 -29.696 1.00 47.38 100 VAL A C 1
ATOM 820 O O . VAL A 1 100 ? 7.222 4.921 -30.336 1.00 47.38 100 VAL A O 1
ATOM 823 N N . ASP A 1 101 ? 5.728 3.249 -30.297 1.00 45.09 101 ASP A N 1
ATOM 824 C CA . ASP A 1 101 ? 5.576 3.145 -31.759 1.00 45.09 101 ASP A CA 1
ATOM 825 C C . ASP A 1 101 ? 4.414 3.984 -32.329 1.00 45.09 101 ASP A C 1
ATOM 827 O O . ASP A 1 101 ? 4.178 3.971 -33.536 1.00 45.09 101 ASP A O 1
ATOM 831 N N . ASN A 1 102 ? 3.688 4.749 -31.506 1.00 43.91 102 ASN A N 1
ATOM 832 C CA . ASN A 1 102 ? 2.582 5.583 -31.983 1.00 43.91 102 ASN A CA 1
ATOM 833 C C . ASN A 1 102 ? 2.597 6.973 -31.330 1.00 43.91 102 ASN A C 1
ATOM 835 O O . ASN A 1 102 ? 1.737 7.335 -30.527 1.00 43.91 102 ASN A O 1
ATOM 839 N N . ILE A 1 103 ? 3.596 7.775 -31.702 1.00 48.62 103 ILE A N 1
ATOM 840 C CA . ILE A 1 103 ? 3.681 9.202 -31.346 1.00 48.62 103 ILE A CA 1
ATOM 841 C C . ILE A 1 103 ? 2.588 10.021 -32.083 1.00 48.62 103 ILE A C 1
ATOM 843 O O . ILE A 1 103 ? 2.401 11.202 -31.807 1.00 48.62 103 ILE A O 1
ATOM 847 N N . GLU A 1 104 ? 1.795 9.416 -32.974 1.00 48.31 104 GLU A N 1
ATOM 848 C CA . GLU A 1 104 ? 0.843 10.141 -33.826 1.00 48.31 104 GLU A CA 1
ATOM 849 C C . GLU A 1 104 ? -0.587 10.249 -33.250 1.00 48.31 104 GLU A C 1
ATOM 851 O O . GLU A 1 104 ? -1.379 11.075 -33.700 1.00 48.31 104 GLU A O 1
ATOM 856 N N . GLU A 1 105 ? -0.933 9.521 -32.180 1.00 46.59 105 GLU A N 1
ATOM 857 C CA . GLU A 1 105 ? -2.322 9.488 -31.673 1.00 46.59 105 GLU A CA 1
ATOM 858 C C . GLU A 1 105 ? -2.619 10.462 -30.511 1.00 46.59 105 GLU A C 1
ATOM 860 O O . GLU A 1 105 ? -3.734 10.529 -29.996 1.00 46.59 105 GLU A O 1
ATOM 865 N N . THR A 1 106 ? -1.648 11.289 -30.111 1.00 44.00 106 THR A N 1
ATOM 866 C CA . THR A 1 106 ? -1.879 12.395 -29.151 1.00 44.00 106 THR A CA 1
ATOM 867 C C . THR A 1 106 ? -1.975 13.770 -29.816 1.00 44.00 106 THR A C 1
ATOM 869 O O . THR A 1 106 ? -2.505 14.703 -29.212 1.00 44.00 106 THR A O 1
ATOM 872 N N . ALA A 1 107 ? -1.571 13.888 -31.086 1.00 42.72 107 ALA A N 1
ATOM 873 C CA . ALA A 1 107 ? -1.729 15.114 -31.869 1.00 42.72 107 ALA A CA 1
ATOM 874 C C . ALA A 1 107 ? -3.203 15.383 -32.228 1.00 42.72 107 ALA A C 1
ATOM 876 O O . ALA A 1 107 ? -3.666 16.519 -32.144 1.00 42.72 107 ALA A O 1
ATOM 877 N N . SER A 1 108 ? -3.977 14.327 -32.505 1.00 44.94 108 SER A N 1
ATOM 878 C CA . SER A 1 108 ? -5.367 14.447 -32.975 1.00 44.94 108 SER A CA 1
ATOM 879 C C . SER A 1 108 ? -6.351 14.979 -31.918 1.00 44.94 108 SER A C 1
ATOM 881 O O . SER A 1 108 ? -7.372 15.564 -32.267 1.00 44.94 108 SER A O 1
ATOM 883 N N . GLN A 1 109 ? -6.072 14.815 -30.617 1.00 41.97 109 GLN A N 1
ATOM 884 C CA . GLN A 1 109 ? -6.939 15.343 -29.545 1.00 41.97 109 GLN A CA 1
ATOM 885 C C . GLN A 1 109 ? -6.587 16.785 -29.155 1.00 41.97 109 GLN A C 1
ATOM 887 O O . GLN A 1 109 ? -7.459 17.540 -28.725 1.00 41.97 109 GLN A O 1
ATOM 892 N N . ILE A 1 110 ? -5.324 17.181 -29.332 1.00 45.34 110 ILE A N 1
ATOM 893 C CA . ILE A 1 110 ? -4.860 18.548 -29.076 1.00 45.34 110 ILE A CA 1
ATOM 894 C C . ILE A 1 110 ? -5.318 19.481 -30.202 1.00 45.34 110 ILE A C 1
ATOM 896 O O . ILE A 1 110 ? -5.739 20.600 -29.926 1.00 45.34 110 ILE A O 1
ATOM 900 N N . GLU A 1 111 ? -5.331 19.011 -31.449 1.00 41.19 111 GLU A N 1
ATOM 901 C CA . GLU A 1 111 ? -5.756 19.810 -32.604 1.00 41.19 111 GLU A CA 1
ATOM 902 C C . GLU A 1 111 ? -7.255 20.171 -32.547 1.00 41.19 111 GLU A C 1
ATOM 904 O O . GLU A 1 111 ? -7.631 21.313 -32.810 1.00 41.19 111 GLU A O 1
ATOM 909 N N . VAL A 1 112 ? -8.103 19.252 -32.061 1.00 46.25 112 VAL A N 1
ATOM 910 C CA . VAL A 1 112 ? -9.530 19.519 -31.784 1.00 46.25 112 VAL A CA 1
ATOM 911 C C . VAL A 1 112 ? -9.704 20.557 -30.670 1.00 46.25 112 VAL A C 1
ATOM 913 O O . VAL A 1 112 ? -10.592 21.406 -30.748 1.00 46.25 112 VAL A O 1
ATOM 916 N N . LEU A 1 113 ? -8.850 20.523 -29.642 1.00 42.53 113 LEU A N 1
ATOM 917 C CA . LEU A 1 113 ? -8.919 21.454 -28.515 1.00 42.53 113 LEU A CA 1
ATOM 918 C C . LEU A 1 113 ? -8.413 22.858 -28.888 1.00 42.53 113 LEU A C 1
ATOM 920 O O . LEU A 1 113 ? -8.955 23.847 -28.404 1.00 42.53 113 LEU A O 1
ATOM 924 N N . ILE A 1 114 ? -7.411 22.946 -29.768 1.00 46.56 114 ILE A N 1
ATOM 925 C CA . ILE A 1 114 ? -6.860 24.213 -30.272 1.00 46.56 114 ILE A CA 1
ATOM 926 C C . ILE A 1 114 ? -7.842 24.882 -31.244 1.00 46.56 114 ILE A C 1
ATOM 928 O O . ILE A 1 114 ? -8.074 26.082 -31.128 1.00 46.56 114 ILE A O 1
ATOM 932 N N . PHE A 1 115 ? -8.512 24.117 -32.115 1.00 42.06 115 PHE A N 1
ATOM 933 C CA . PHE A 1 115 ? -9.552 24.645 -33.010 1.00 42.06 115 PHE A CA 1
ATOM 934 C C . PHE A 1 115 ? -10.776 25.202 -32.254 1.00 42.06 115 PHE A C 1
ATOM 936 O O . PHE A 1 115 ? -11.434 26.127 -32.722 1.00 42.06 115 PHE A O 1
ATOM 943 N N . LEU A 1 116 ? -11.068 24.676 -31.057 1.00 46.25 116 LEU A N 1
ATOM 944 C CA . LEU A 1 116 ? -12.157 25.148 -30.189 1.00 46.25 116 LEU A CA 1
ATOM 945 C C . LEU A 1 116 ? -11.801 26.387 -29.349 1.00 46.25 116 LEU A C 1
ATOM 947 O O . LEU A 1 116 ? -12.694 26.959 -28.724 1.00 46.25 116 LEU A O 1
ATOM 951 N N . LEU A 1 117 ? -10.528 26.796 -29.303 1.00 49.59 117 LEU A N 1
ATOM 952 C CA . LEU A 1 117 ? -10.057 27.901 -28.457 1.00 49.59 117 LEU A CA 1
ATOM 953 C C . LEU A 1 117 ? -9.852 29.227 -29.204 1.00 49.59 117 LEU A C 1
ATOM 955 O O . LEU A 1 117 ? -9.602 30.247 -28.560 1.00 49.59 117 LEU A O 1
ATOM 959 N N . GLU A 1 118 ? -9.992 29.251 -30.530 1.00 49.47 118 GLU A N 1
ATOM 960 C CA . GLU A 1 118 ? -9.849 30.472 -31.326 1.00 49.47 118 GLU A CA 1
ATOM 961 C C . GLU A 1 118 ? -11.203 31.072 -31.736 1.00 49.47 118 GLU A C 1
ATOM 963 O O . GLU A 1 118 ? -11.627 30.999 -32.887 1.00 49.47 118 GLU A O 1
ATOM 968 N N . SER A 1 119 ? -11.876 31.757 -30.807 1.00 38.62 119 SER A N 1
ATOM 969 C CA . SER A 1 119 ? -12.545 33.023 -31.150 1.00 38.62 119 SER A CA 1
ATOM 970 C C . SER A 1 119 ? -12.993 33.818 -29.922 1.00 38.62 119 SER A C 1
ATOM 972 O O . SER A 1 119 ? -13.357 33.221 -28.911 1.00 38.62 119 SER A O 1
ATOM 974 N N . PRO A 1 120 ? -12.926 35.160 -29.984 1.00 54.88 120 PRO A N 1
ATOM 975 C CA . PRO A 1 120 ? -12.645 36.006 -28.834 1.00 54.88 120 PRO A CA 1
ATOM 976 C C . PRO A 1 120 ? -13.913 36.584 -28.190 1.00 54.88 120 PRO A C 1
ATOM 978 O O . PRO A 1 120 ? -15.023 36.392 -28.669 1.00 54.88 120 PRO A O 1
ATOM 981 N N . GLU A 1 121 ? -13.678 37.395 -27.156 1.00 35.16 121 GLU A N 1
ATOM 982 C CA . GLU A 1 121 ? -14.567 38.447 -26.644 1.00 35.16 121 GLU A CA 1
ATOM 983 C C . GLU A 1 121 ? -15.298 38.137 -25.323 1.00 35.16 121 GLU A C 1
ATOM 985 O O . GLU A 1 121 ? -16.397 37.602 -25.259 1.00 35.16 121 GLU A O 1
ATOM 990 N N . SER A 1 122 ? -14.619 38.533 -24.240 1.00 46.59 122 SER A N 1
ATOM 991 C CA . SER A 1 122 ? -15.162 39.292 -23.107 1.00 46.59 122 SER A CA 1
ATOM 992 C C . SER A 1 122 ? -16.606 39.000 -22.683 1.00 46.59 122 SER A C 1
ATOM 994 O O . SER A 1 122 ? -17.532 39.571 -23.246 1.00 46.59 122 SER A O 1
ATOM 996 N N . ALA A 1 123 ? -16.790 38.282 -21.570 1.00 41.69 123 ALA A N 1
ATOM 997 C CA . ALA A 1 123 ? -17.770 38.669 -20.549 1.00 41.69 123 ALA A CA 1
ATOM 998 C C . ALA A 1 123 ? -17.741 37.750 -19.316 1.00 41.69 123 ALA A C 1
ATOM 1000 O O . ALA A 1 123 ? -17.971 36.552 -19.408 1.00 41.69 123 ALA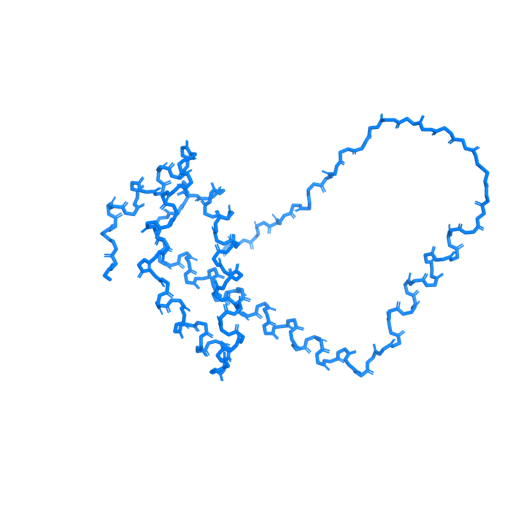 A O 1
ATOM 1001 N N . LEU A 1 124 ? -17.590 38.397 -18.155 1.00 43.91 124 LEU A N 1
ATOM 1002 C CA . LEU A 1 124 ? -18.251 38.084 -16.880 1.00 43.91 124 LEU A CA 1
ATOM 1003 C C . LEU A 1 124 ? -17.917 36.750 -16.183 1.00 43.91 124 LEU A C 1
ATOM 1005 O O . LEU A 1 124 ? -18.423 35.678 -16.497 1.00 43.91 124 LEU A O 1
ATOM 1009 N N . ILE A 1 125 ? -17.168 36.879 -15.086 1.00 50.31 125 ILE A N 1
ATOM 1010 C CA . ILE A 1 125 ? -17.100 35.891 -14.001 1.00 50.31 125 ILE A CA 1
ATOM 1011 C C . ILE A 1 125 ? -18.475 35.833 -13.305 1.00 50.31 125 ILE A C 1
ATOM 1013 O O . ILE A 1 125 ? -19.044 36.887 -13.006 1.00 50.31 125 ILE A O 1
ATOM 1017 N N . PRO A 1 126 ? -18.964 34.639 -12.921 1.00 42.56 126 PRO A N 1
ATOM 1018 C CA . PRO A 1 126 ? -19.292 34.491 -11.505 1.00 42.56 126 PRO A CA 1
ATOM 1019 C C . PRO A 1 126 ? -18.748 33.203 -10.872 1.00 42.56 126 PRO A C 1
ATOM 1021 O O . PRO A 1 126 ? -18.920 32.089 -11.355 1.00 42.56 126 PRO A O 1
ATOM 1024 N N . SER A 1 127 ? -18.140 33.416 -9.705 1.00 49.66 127 SER A N 1
ATOM 1025 C CA . SER A 1 127 ? -17.961 32.502 -8.575 1.00 49.66 127 SER A CA 1
ATOM 1026 C C . SER A 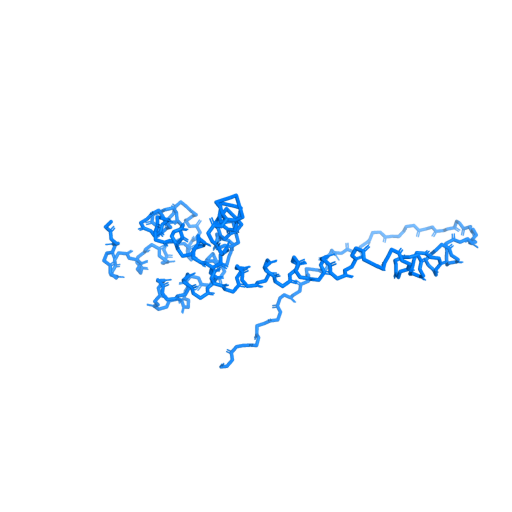1 127 ? -18.979 31.349 -8.514 1.00 49.66 127 SER A C 1
ATOM 1028 O O . SER A 1 127 ? -20.128 31.585 -8.146 1.00 49.66 127 SER A O 1
ATOM 1030 N N . SER A 1 128 ? -18.545 30.111 -8.787 1.00 49.62 128 SER A N 1
ATOM 1031 C CA . SER A 1 128 ? -18.936 28.858 -8.096 1.00 49.62 128 SER A CA 1
ATOM 1032 C C . SER A 1 128 ? -18.686 27.619 -8.967 1.00 49.62 128 SER A C 1
ATOM 1034 O O . SER A 1 128 ? -19.582 27.148 -9.648 1.00 49.62 128 SER A O 1
ATOM 1036 N N . LEU A 1 129 ? -17.502 27.004 -8.891 1.00 41.38 129 LEU A N 1
ATOM 1037 C CA . LEU A 1 129 ? -17.350 25.601 -9.299 1.00 41.38 129 LEU A CA 1
ATOM 1038 C C . LEU A 1 129 ? -16.409 24.876 -8.334 1.00 41.38 129 LEU A C 1
ATOM 1040 O O . LEU A 1 129 ? -15.205 25.111 -8.288 1.00 41.38 129 LEU A O 1
ATOM 1044 N N . ARG A 1 130 ? -17.013 23.998 -7.527 1.00 48.41 130 ARG A N 1
ATOM 1045 C CA . ARG A 1 130 ? -16.332 22.941 -6.774 1.00 48.41 130 ARG A CA 1
ATOM 1046 C C . ARG A 1 130 ? -15.658 21.987 -7.769 1.00 48.41 130 ARG A C 1
ATOM 1048 O O . ARG A 1 130 ? -16.320 21.597 -8.731 1.00 48.41 130 ARG A O 1
ATOM 1055 N N . PRO A 1 131 ? -14.432 21.507 -7.520 1.00 44.38 131 PRO A N 1
ATOM 1056 C CA . PRO A 1 131 ? -13.942 20.318 -8.197 1.00 44.38 131 PRO A CA 1
ATOM 1057 C C . PRO A 1 131 ? -14.764 19.113 -7.724 1.00 44.38 131 PRO A C 1
ATOM 1059 O O . PRO A 1 131 ? -14.745 18.758 -6.543 1.00 44.38 131 PRO A O 1
ATOM 1062 N N . VAL A 1 132 ? -15.514 18.496 -8.639 1.00 46.81 132 VAL A N 1
ATOM 1063 C CA . VAL A 1 132 ? -16.037 17.139 -8.456 1.00 46.81 132 VAL A CA 1
ATOM 1064 C C . VAL A 1 132 ? -14.830 16.210 -8.369 1.00 46.81 132 VAL A C 1
ATOM 1066 O O . VAL A 1 132 ? -14.076 16.039 -9.328 1.00 46.81 132 VAL A O 1
ATOM 1069 N N . ALA A 1 133 ? -14.623 15.654 -7.177 1.00 39.25 133 ALA A N 1
ATOM 1070 C CA . ALA A 1 133 ? -13.725 14.538 -6.963 1.00 39.25 133 ALA A CA 1
ATOM 1071 C C . ALA A 1 133 ? -14.173 13.388 -7.871 1.00 39.25 133 ALA A C 1
ATOM 1073 O O . ALA A 1 133 ? -15.333 12.975 -7.842 1.00 39.25 133 ALA A O 1
ATOM 1074 N N . ARG A 1 134 ? -13.251 12.902 -8.703 1.00 44.31 134 ARG A N 1
ATOM 1075 C CA . ARG A 1 134 ? -13.451 11.733 -9.554 1.00 44.31 134 ARG A CA 1
ATOM 1076 C C . ARG A 1 134 ? -13.693 10.541 -8.623 1.00 44.31 134 ARG A C 1
ATOM 1078 O O . ARG A 1 134 ? -12.782 10.089 -7.936 1.00 44.31 134 ARG A O 1
ATOM 1085 N N . THR A 1 135 ? -14.942 10.105 -8.537 1.00 36.84 135 THR A N 1
ATOM 1086 C CA . THR A 1 135 ? -15.363 8.953 -7.743 1.00 36.84 135 THR A CA 1
ATOM 1087 C C . THR A 1 135 ? -14.712 7.699 -8.307 1.00 36.84 135 THR A C 1
ATOM 1089 O O . THR A 1 135 ? -14.966 7.319 -9.448 1.00 36.84 135 THR A O 1
ATOM 1092 N N . PHE A 1 136 ? -13.863 7.071 -7.501 1.00 39.69 136 PHE A N 1
ATOM 1093 C CA . PHE A 1 136 ? -13.442 5.690 -7.689 1.00 39.69 136 PHE A CA 1
ATOM 1094 C C . PHE A 1 136 ? -14.691 4.812 -7.497 1.00 39.69 136 PHE A C 1
ATOM 1096 O O . PHE A 1 136 ? -15.238 4.762 -6.395 1.00 39.69 136 PHE A O 1
ATOM 1103 N N . SER A 1 137 ? -15.192 4.195 -8.570 1.00 30.34 137 SER A N 1
ATOM 1104 C CA . SER A 1 137 ? -16.269 3.197 -8.495 1.00 30.34 137 SER A CA 1
ATOM 1105 C C . SER A 1 137 ? -15.741 1.918 -7.839 1.00 30.34 137 SER A C 1
ATOM 1107 O O . SER A 1 137 ? -14.745 1.378 -8.321 1.00 30.34 137 SER A O 1
ATOM 1109 N N . PRO A 1 138 ? -16.386 1.394 -6.781 1.00 41.44 138 PRO A N 1
ATOM 1110 C CA . PRO A 1 138 ? -16.079 0.084 -6.241 1.00 41.44 138 PRO A CA 1
ATOM 1111 C C . PRO A 1 138 ? -17.122 -0.920 -6.744 1.00 41.44 138 PRO A C 1
ATOM 1113 O O . PRO A 1 138 ? -18.203 -1.046 -6.173 1.00 41.44 138 PRO A O 1
ATOM 1116 N N . GLU A 1 139 ? -16.792 -1.654 -7.799 1.00 35.66 139 GLU A N 1
ATOM 1117 C CA . GLU A 1 139 ? -17.487 -2.891 -8.152 1.00 35.66 139 GLU A CA 1
ATOM 1118 C C . GLU A 1 139 ? -16.540 -4.067 -7.904 1.00 35.66 139 GLU A C 1
ATOM 1120 O O . GLU A 1 139 ? -15.701 -4.414 -8.726 1.00 35.66 139 GLU A O 1
ATOM 1125 N N . TRP A 1 140 ? -16.637 -4.648 -6.710 1.00 45.38 140 TRP A N 1
ATOM 1126 C CA . TRP A 1 140 ? -16.005 -5.924 -6.381 1.00 45.38 140 TRP A CA 1
ATOM 1127 C C . TRP A 1 140 ? -17.036 -6.767 -5.633 1.00 45.38 140 TRP A C 1
ATOM 1129 O O . TRP A 1 140 ? -17.254 -6.575 -4.434 1.00 45.38 140 TRP A O 1
ATOM 1139 N N . GLY A 1 141 ? -17.720 -7.625 -6.393 1.00 37.25 141 GLY A N 1
ATOM 1140 C CA . GLY A 1 141 ? -18.485 -8.770 -5.892 1.00 37.25 141 GLY A CA 1
ATOM 1141 C C . GLY A 1 141 ? -17.612 -10.012 -5.778 1.00 37.25 141 GLY A C 1
ATOM 1142 O O . GLY A 1 141 ? -16.553 -10.051 -6.445 1.00 37.25 141 GLY A O 1
#

Foldseek 3Di:
DADDLVLLLVLLVCLLVVNLVSLCVHVVVCLVVQLVVLCVLVVNPNVRSVVLSVVLSVVCSVVSSVCSVPDNDSVVVSSVSSNVSSVVVVVVVVVVVVCVVPPPVVVVVVVVVVVVPPDDDDDDDDDDDDPDDPDDDDDDD

Radius of gyration: 21.39 Å; chains: 1; bounding box: 34×50×52 Å

Secondary structure (DSSP, 8-state):
-PPPHHHHHHHHHHHHTT-TTHHHHHHHHHHHHHHHHHHHHTTT-HHHHHHHHHHHHHHHHHHHHHHGGG-S-HHHHHHHHHHHHHHHHHHHHHHHHHHTT-TTTTHHHHHHHHHTT------------------------

pLDDT: mean 74.71, std 21.4, range [30.34, 94.56]

Sequence (141 aa):
MQPSPSAEQLLLKSLSQGERTAFWQLWMPYQDYFYHCCLTWMDGNITDAQDALSEATLKAWDQLFLHADKITNLKAWLTRFTHNLCMDIHREHGRKAIGVDNIEETASQIEVLIFLLESPESALIPSSLRPVARTFSPEWG